Protein AF-A0A2G9HC98-F1 (afdb_monomer)

Secondary structure (DSSP, 8-state):
-HHHHHHHHHHHHHHTTTTSTT-HHHHHHHHHHHHHHHTTT-SSSS-TTHHHHHHHHH-SSS--HHHHHHHHHIIIIIHHHHHHHHHHHHHHHHHHH-PPPP-

Radius of gyration: 17.27 Å; Cα contacts (8 Å, |Δi|>4): 44; chains: 1; bounding box: 35×30×49 Å

Foldseek 3Di:
DVLVVLVVVLVVCVVQVVCDPPNVVLVVLSVVLNVLVCCVVDLPPDDPPNPVVVCVLCVDPDNDPSNVVSNVCCVPPVSVVVSVVSVVVNVVSCVVVDDDDDD

Mean predicted aligned error: 8.58 Å

Organism: NCBI:txid429701

Structure (mmCIF, N/CA/C/O backbone):
data_AF-A0A2G9HC98-F1
#
_entry.id   AF-A0A2G9HC98-F1
#
loop_
_atom_site.group_PDB
_atom_site.id
_atom_site.type_symbol
_atom_site.label_atom_id
_atom_site.label_alt_id
_atom_site.label_comp_id
_atom_site.label_asym_id
_atom_site.label_entity_id
_atom_site.label_seq_id
_atom_site.pdbx_PDB_ins_code
_atom_site.Cartn_x
_atom_site.Cartn_y
_atom_site.Cartn_z
_atom_site.occupancy
_atom_site.B_iso_or_equiv
_atom_site.auth_seq_id
_atom_site.auth_comp_id
_atom_site.auth_asym_id
_atom_site.auth_atom_id
_atom_site.pdbx_PDB_model_num
ATOM 1 N N . MET A 1 1 ? 15.603 1.946 7.201 1.00 75.38 1 MET A N 1
ATOM 2 C CA . MET A 1 1 ? 14.871 2.306 8.443 1.00 75.38 1 MET A CA 1
ATOM 3 C C . MET A 1 1 ? 13.346 2.268 8.303 1.00 75.38 1 MET A C 1
ATOM 5 O O . MET A 1 1 ? 12.687 1.988 9.294 1.00 75.38 1 MET A O 1
ATOM 9 N N . MET A 1 2 ? 12.775 2.465 7.104 1.00 84.81 2 MET A N 1
ATOM 10 C CA . MET A 1 2 ? 11.320 2.380 6.870 1.00 84.81 2 MET A CA 1
ATOM 11 C C . MET A 1 2 ? 10.716 1.009 7.234 1.00 84.81 2 MET A C 1
ATOM 13 O O . MET A 1 2 ? 9.773 0.953 8.015 1.00 84.81 2 MET A O 1
ATOM 17 N N . VAL A 1 3 ? 11.290 -0.093 6.733 1.00 83.12 3 VAL A N 1
ATOM 18 C CA . VAL A 1 3 ? 10.773 -1.458 6.971 1.00 83.12 3 VAL A CA 1
ATOM 19 C C . VAL A 1 3 ? 10.808 -1.839 8.455 1.00 83.12 3 VAL A C 1
ATOM 21 O O . VAL A 1 3 ? 9.842 -2.392 8.969 1.00 83.12 3 VAL A O 1
ATOM 24 N N . LEU A 1 4 ? 11.875 -1.475 9.175 1.00 86.12 4 LEU A N 1
ATOM 25 C CA . LEU A 1 4 ? 11.968 -1.692 10.623 1.00 86.12 4 LEU A CA 1
ATOM 26 C C . LEU A 1 4 ? 10.837 -0.973 11.374 1.00 86.12 4 LEU A C 1
ATOM 28 O O . LEU A 1 4 ? 10.146 -1.581 12.186 1.00 86.12 4 LEU A O 1
ATOM 32 N N . MET A 1 5 ? 10.614 0.310 11.073 1.00 87.81 5 MET A N 1
ATOM 33 C CA . MET A 1 5 ? 9.537 1.085 11.697 1.00 87.81 5 MET A CA 1
ATOM 34 C C . MET A 1 5 ? 8.157 0.535 11.342 1.00 87.81 5 MET A C 1
ATOM 36 O O . MET A 1 5 ? 7.258 0.545 12.177 1.00 87.81 5 MET A O 1
ATOM 40 N N . MET A 1 6 ? 7.995 0.008 10.131 1.00 88.00 6 MET A N 1
ATOM 41 C CA . MET A 1 6 ? 6.770 -0.653 9.700 1.00 88.00 6 MET A CA 1
ATOM 42 C C . MET A 1 6 ? 6.507 -1.939 10.490 1.00 88.00 6 MET A C 1
ATOM 44 O O . MET A 1 6 ? 5.393 -2.130 10.968 1.00 88.00 6 MET A O 1
ATOM 48 N N . ILE A 1 7 ? 7.526 -2.775 10.709 1.00 88.12 7 ILE A N 1
ATOM 49 C CA . ILE A 1 7 ? 7.415 -3.973 11.557 1.00 88.12 7 ILE A CA 1
ATOM 50 C C . ILE A 1 7 ? 6.998 -3.580 12.980 1.00 88.12 7 ILE A C 1
ATOM 52 O O . ILE A 1 7 ? 6.038 -4.133 13.518 1.00 88.12 7 ILE A O 1
ATOM 56 N N . LEU A 1 8 ? 7.655 -2.577 13.570 1.00 91.25 8 LEU A N 1
ATOM 57 C CA . LEU A 1 8 ? 7.300 -2.067 14.900 1.00 91.25 8 LEU A CA 1
ATOM 58 C C . LEU A 1 8 ? 5.876 -1.485 14.938 1.00 91.25 8 LEU A C 1
ATOM 60 O O . LEU A 1 8 ? 5.154 -1.666 15.919 1.00 91.25 8 LEU A O 1
ATOM 64 N N . HIS A 1 9 ? 5.440 -0.815 13.869 1.00 90.88 9 HIS A N 1
ATOM 65 C CA . HIS A 1 9 ? 4.088 -0.277 13.744 1.00 90.88 9 HIS A CA 1
ATOM 66 C C . HIS A 1 9 ? 3.031 -1.387 13.716 1.00 90.88 9 HIS A C 1
ATOM 68 O O . HIS A 1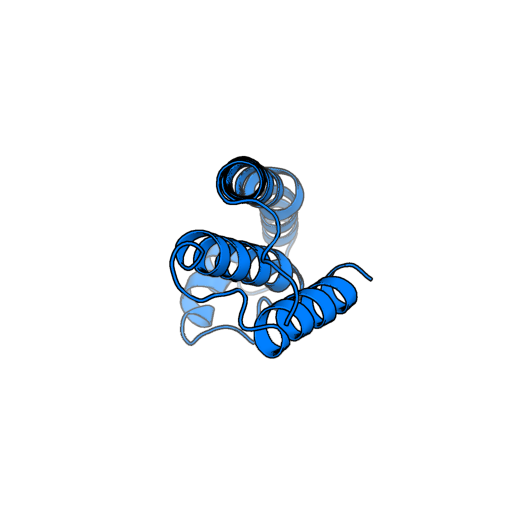 9 ? 2.058 -1.323 14.470 1.00 90.88 9 HIS A O 1
ATOM 74 N N . VAL A 1 10 ? 3.240 -2.424 12.902 1.00 90.06 10 VAL A N 1
ATOM 75 C CA . VAL A 1 10 ? 2.357 -3.597 12.818 1.00 90.06 10 VAL A CA 1
ATOM 76 C C . VAL A 1 10 ? 2.282 -4.302 14.172 1.00 90.06 10 VAL A C 1
ATOM 78 O O . VAL A 1 10 ? 1.186 -4.572 14.664 1.00 90.06 10 VAL A O 1
ATOM 81 N N . PHE A 1 11 ? 3.430 -4.513 14.821 1.00 90.25 11 PHE A N 1
ATOM 82 C CA . PHE A 1 11 ? 3.507 -5.120 16.148 1.00 90.25 11 PHE A CA 1
ATOM 83 C C . PHE A 1 11 ? 2.716 -4.326 17.196 1.00 90.25 11 PHE A C 1
ATOM 85 O O . PHE A 1 11 ? 1.898 -4.890 17.923 1.00 90.25 11 PHE A O 1
ATOM 92 N N . ARG A 1 12 ? 2.872 -2.995 17.222 1.00 87.69 12 ARG A N 1
ATOM 93 C CA . ARG A 1 12 ? 2.099 -2.110 18.106 1.00 87.69 12 ARG A CA 1
ATOM 94 C C . ARG A 1 12 ? 0.594 -2.242 17.869 1.00 87.69 12 ARG A C 1
ATOM 96 O O . ARG A 1 12 ? -0.165 -2.329 18.833 1.00 87.69 12 ARG A O 1
ATOM 103 N N . VAL A 1 13 ? 0.140 -2.210 16.616 1.00 86.06 13 VAL A N 1
ATOM 104 C CA . VAL A 1 13 ? -1.293 -2.283 16.268 1.00 86.06 13 VAL A CA 1
ATOM 105 C C . VAL A 1 13 ? -1.891 -3.633 16.668 1.00 86.06 13 VAL A C 1
ATOM 107 O O . VAL A 1 13 ? -3.018 -3.675 17.167 1.00 86.06 13 VAL A O 1
ATOM 110 N N . TYR A 1 14 ? -1.117 -4.707 16.514 1.00 87.00 14 TYR A N 1
ATOM 111 C CA . TYR A 1 14 ? -1.507 -6.053 16.915 1.00 87.00 14 TYR A CA 1
ATOM 112 C C . TYR A 1 14 ? -1.633 -6.187 18.438 1.00 87.00 14 TYR A C 1
ATOM 114 O O . TYR A 1 14 ? -2.703 -6.551 18.926 1.00 87.00 14 TYR A O 1
ATOM 122 N N . LEU A 1 15 ? -0.597 -5.806 19.199 1.00 86.12 15 LEU A N 1
ATOM 123 C CA . LEU A 1 15 ? -0.615 -5.880 20.668 1.00 86.12 15 LEU A CA 1
ATOM 124 C C . LEU A 1 15 ? -1.699 -5.002 21.298 1.00 86.12 15 LEU A C 1
ATOM 126 O O . LEU A 1 15 ? -2.286 -5.364 22.310 1.00 86.12 15 LEU A O 1
ATOM 130 N N . THR A 1 16 ? -1.994 -3.852 20.691 1.00 81.62 16 THR A N 1
ATOM 131 C CA . THR A 1 16 ? -3.041 -2.947 21.184 1.00 81.62 16 THR A CA 1
ATOM 132 C C . THR A 1 16 ? -4.453 -3.346 20.735 1.00 81.62 16 THR A C 1
ATOM 134 O O . THR A 1 16 ? -5.403 -2.614 21.007 1.00 81.62 16 THR A O 1
ATOM 137 N N . GLY A 1 17 ? -4.619 -4.472 20.024 1.00 81.19 17 GLY A N 1
ATOM 138 C CA . GLY A 1 17 ? -5.923 -4.980 19.581 1.00 81.19 17 GLY A CA 1
ATOM 139 C C . GLY A 1 17 ? -6.687 -4.026 18.656 1.00 81.19 17 GLY A C 1
ATOM 140 O O . GLY A 1 17 ? -7.906 -4.137 18.503 1.00 81.19 17 GLY A O 1
ATOM 141 N N . ARG A 1 18 ? -5.994 -3.058 18.040 1.00 74.94 18 ARG A N 1
ATOM 142 C CA . ARG A 1 18 ? -6.623 -1.925 17.340 1.00 74.94 18 ARG A CA 1
ATOM 143 C C . ARG A 1 18 ? -7.246 -2.297 15.996 1.00 74.94 18 ARG A C 1
ATOM 145 O O . ARG A 1 18 ? -7.956 -1.464 15.443 1.00 74.94 18 ARG A O 1
ATOM 152 N N . PHE A 1 19 ? -7.032 -3.520 15.514 1.00 79.12 19 PHE A N 1
ATOM 153 C CA . PHE A 1 19 ? -7.586 -4.047 14.262 1.00 79.12 19 PHE A CA 1
ATOM 154 C C . PHE A 1 19 ? -9.070 -4.452 14.346 1.00 79.12 19 PHE A C 1
ATOM 156 O O . PHE A 1 19 ? -9.699 -4.649 13.311 1.00 79.12 19 PHE A O 1
ATOM 163 N N . LYS A 1 20 ? -9.643 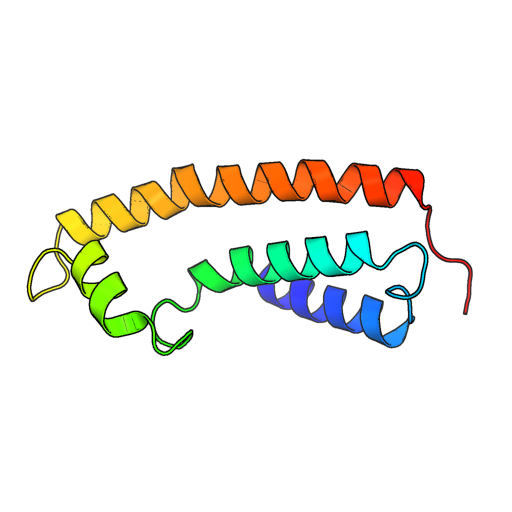-4.578 15.553 1.00 75.25 20 LYS A N 1
ATOM 164 C CA . LYS A 1 20 ? -11.053 -4.964 15.754 1.00 75.25 20 LYS A CA 1
ATOM 165 C C . LYS A 1 20 ? -12.031 -3.910 15.196 1.00 75.25 20 LYS A C 1
ATOM 167 O O . LYS A 1 20 ? -11.666 -2.738 15.052 1.00 75.25 20 LYS A O 1
ATOM 172 N N . LYS A 1 21 ? -13.286 -4.309 14.912 1.00 79.25 21 LYS A N 1
ATOM 173 C CA . LYS A 1 21 ? -14.367 -3.402 14.456 1.00 79.25 21 LYS A CA 1
ATOM 174 C C . LYS A 1 21 ? -14.387 -2.092 15.261 1.00 79.25 21 LYS A C 1
ATOM 176 O O . LYS A 1 21 ? -14.262 -2.149 16.485 1.00 79.25 21 LYS A O 1
ATOM 181 N N . PRO A 1 22 ? -14.555 -0.916 14.624 1.00 79.06 22 PRO A N 1
ATOM 182 C CA . PRO A 1 22 ? -14.819 -0.654 13.198 1.00 79.06 22 PRO A CA 1
ATOM 183 C C . PRO A 1 22 ? -13.559 -0.504 12.304 1.00 79.06 22 PRO A C 1
ATOM 185 O O . PRO A 1 22 ? -13.676 -0.076 11.156 1.00 79.06 22 PRO A O 1
ATOM 188 N N . ARG A 1 23 ? -12.355 -0.843 12.799 1.00 84.00 23 ARG A N 1
ATOM 189 C CA . ARG A 1 23 ? -11.050 -0.528 12.165 1.00 84.00 23 ARG A CA 1
ATOM 190 C C . ARG A 1 23 ? -10.471 -1.614 11.252 1.00 84.00 23 ARG A C 1
ATOM 192 O O . ARG A 1 23 ? -9.338 -1.485 10.789 1.00 84.00 23 A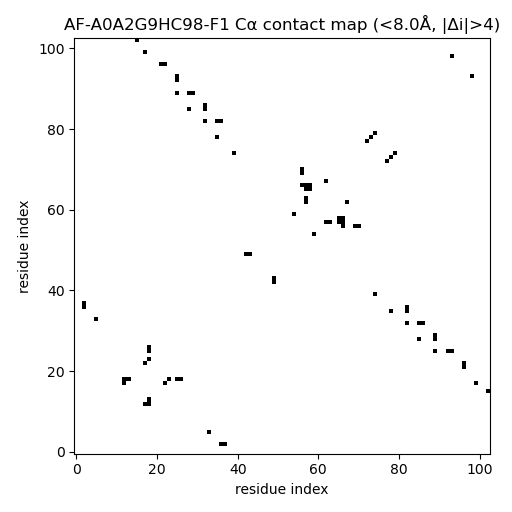RG A O 1
ATOM 199 N N . GLU A 1 24 ? -11.248 -2.643 10.933 1.00 85.19 24 GLU A N 1
ATOM 200 C CA . GLU A 1 24 ? -10.809 -3.777 10.103 1.00 85.19 24 GLU A CA 1
ATOM 201 C C . GLU A 1 24 ? -10.330 -3.326 8.714 1.00 85.19 24 GLU A C 1
ATOM 203 O O . GLU A 1 24 ? -9.304 -3.790 8.225 1.00 85.19 24 GLU A O 1
ATOM 208 N N . LEU A 1 25 ? -11.003 -2.344 8.105 1.00 85.38 25 LEU A N 1
ATOM 209 C CA . LEU A 1 25 ? -10.611 -1.818 6.793 1.00 85.38 25 LEU A CA 1
ATOM 210 C C . LEU A 1 25 ? -9.292 -1.029 6.838 1.00 85.38 25 LEU A C 1
ATOM 212 O O . LEU A 1 25 ? -8.529 -1.049 5.873 1.00 85.38 25 LEU A O 1
ATOM 216 N N . ILE A 1 26 ? -8.994 -0.358 7.957 1.00 87.81 26 ILE A N 1
ATOM 217 C CA . ILE A 1 26 ? -7.703 0.318 8.159 1.00 87.81 26 ILE A CA 1
ATOM 218 C C . ILE A 1 26 ? -6.608 -0.739 8.286 1.00 87.81 26 ILE A C 1
ATOM 220 O O . ILE A 1 26 ? -5.546 -0.614 7.692 1.00 87.81 26 ILE A O 1
ATOM 224 N N . TRP A 1 27 ? -6.879 -1.829 9.002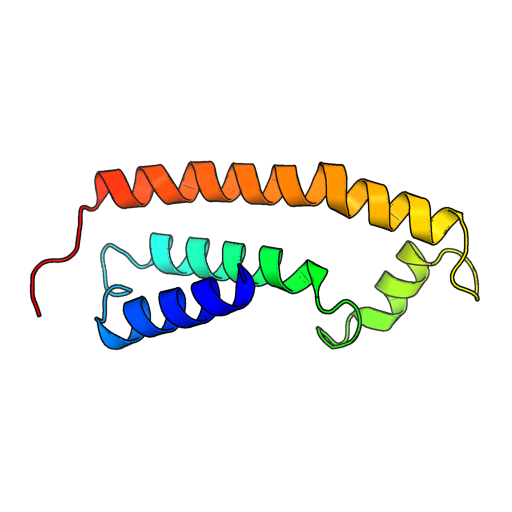 1.00 88.88 27 TRP A N 1
ATOM 225 C CA . TRP A 1 27 ? -5.932 -2.932 9.108 1.00 88.88 27 TRP A CA 1
ATOM 226 C C . TRP A 1 27 ? -5.615 -3.556 7.744 1.00 88.88 27 TRP A C 1
ATOM 228 O O . TRP A 1 27 ? -4.445 -3.674 7.387 1.00 88.88 27 TRP 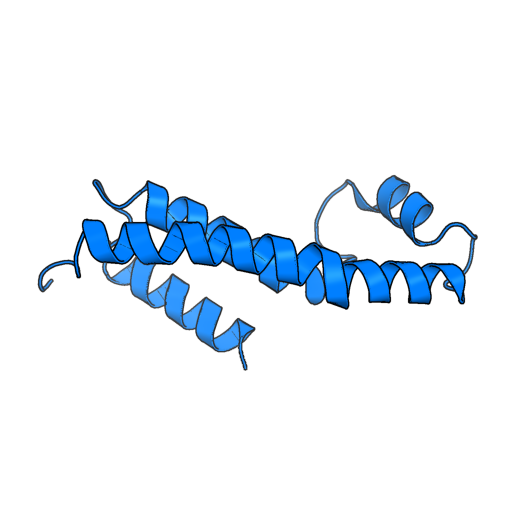A O 1
ATOM 238 N N . VAL A 1 28 ? -6.638 -3.877 6.947 1.00 89.44 28 VAL A N 1
ATOM 239 C CA . VAL A 1 28 ? -6.453 -4.458 5.607 1.00 89.44 28 VAL A CA 1
ATOM 240 C C . VAL A 1 28 ? -5.655 -3.521 4.698 1.00 89.44 28 VAL A C 1
ATOM 242 O O . VAL A 1 28 ? -4.685 -3.949 4.078 1.00 89.44 28 VAL A O 1
ATOM 245 N N . THR A 1 29 ? -6.003 -2.233 4.655 1.00 88.88 29 THR A N 1
ATOM 246 C CA . THR A 1 29 ? -5.261 -1.248 3.845 1.00 88.88 29 THR A CA 1
ATOM 247 C C . THR A 1 29 ? -3.817 -1.063 4.330 1.00 88.88 29 THR A C 1
ATOM 249 O O . THR A 1 29 ? -2.912 -0.919 3.508 1.00 88.88 29 THR A O 1
ATOM 252 N N . GLY A 1 30 ? -3.564 -1.159 5.639 1.00 88.88 30 GLY A N 1
ATOM 253 C CA . GLY A 1 30 ? -2.217 -1.154 6.218 1.00 88.88 30 GLY A CA 1
ATOM 254 C C . GLY A 1 30 ? -1.380 -2.381 5.839 1.00 88.88 30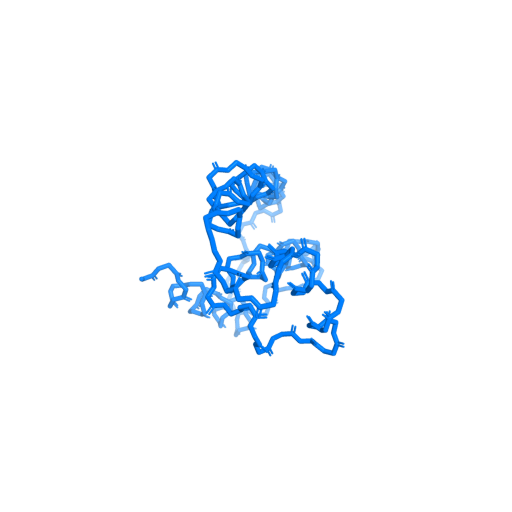 GLY A C 1
ATOM 255 O O . GLY A 1 30 ? -0.200 -2.240 5.521 1.00 88.88 30 GLY A O 1
ATOM 256 N N . VAL A 1 31 ? -1.981 -3.575 5.803 1.00 89.88 31 VAL A N 1
ATOM 257 C CA . VAL A 1 31 ? -1.308 -4.800 5.331 1.00 89.88 31 VAL A CA 1
ATOM 258 C C . VAL A 1 31 ? -0.949 -4.683 3.848 1.00 89.88 31 VAL A C 1
ATOM 260 O O . VAL A 1 31 ? 0.169 -5.022 3.467 1.00 89.88 31 VAL A O 1
ATOM 263 N N . VAL A 1 32 ? -1.843 -4.136 3.018 1.00 89.00 32 VAL A N 1
ATOM 264 C CA . VAL A 1 32 ? -1.565 -3.895 1.591 1.00 89.00 32 VAL A CA 1
ATOM 265 C C . VAL A 1 32 ? -0.386 -2.931 1.408 1.00 89.00 32 VAL A C 1
ATOM 267 O O . VAL A 1 32 ? 0.526 -3.220 0.636 1.00 89.00 32 VAL A O 1
ATOM 270 N N . LEU A 1 33 ? -0.344 -1.829 2.165 1.00 89.00 33 LEU A N 1
ATOM 271 C CA . LEU A 1 33 ? 0.790 -0.893 2.166 1.00 89.00 33 LEU A CA 1
ATOM 272 C C . LEU A 1 33 ? 2.103 -1.552 2.620 1.00 89.00 33 LEU A C 1
ATOM 274 O O . LEU A 1 33 ? 3.172 -1.248 2.082 1.00 89.00 33 LEU A O 1
ATOM 278 N N . ALA A 1 34 ? 2.032 -2.474 3.584 1.00 88.12 34 ALA A N 1
ATOM 279 C CA . ALA A 1 34 ? 3.200 -3.203 4.059 1.00 88.12 34 ALA A CA 1
ATOM 280 C C . ALA A 1 34 ? 3.764 -4.158 3.002 1.00 88.12 34 ALA A C 1
ATOM 282 O O . ALA A 1 34 ? 4.978 -4.199 2.797 1.00 88.12 34 ALA A O 1
ATOM 283 N N . VAL A 1 35 ? 2.889 -4.865 2.283 1.00 85.19 35 VAL A N 1
ATOM 284 C CA . VAL A 1 35 ? 3.281 -5.726 1.160 1.00 85.19 35 VAL A CA 1
ATOM 285 C C . VAL A 1 35 ? 3.893 -4.893 0.035 1.00 85.19 35 VAL A C 1
ATOM 287 O O . VAL A 1 35 ? 4.984 -5.224 -0.415 1.00 85.19 35 VAL A O 1
ATOM 290 N N . LEU A 1 36 ? 3.272 -3.771 -0.346 1.00 85.00 36 LEU A N 1
ATOM 291 C CA . LEU A 1 36 ? 3.796 -2.861 -1.377 1.00 85.00 36 LEU A CA 1
ATOM 292 C C . LEU A 1 36 ? 5.196 -2.332 -1.050 1.00 85.00 36 LEU A C 1
ATOM 294 O O . LEU A 1 36 ? 6.050 -2.228 -1.928 1.00 85.00 36 LEU A O 1
ATOM 298 N N . THR A 1 37 ? 5.449 -2.037 0.224 1.00 83.56 37 THR A N 1
ATOM 299 C CA . THR A 1 37 ? 6.769 -1.602 0.693 1.00 83.56 37 THR A CA 1
ATOM 300 C C . THR A 1 37 ? 7.786 -2.750 0.647 1.00 83.56 37 THR A C 1
ATOM 302 O O . THR A 1 37 ? 8.941 -2.542 0.274 1.00 83.56 37 THR A O 1
ATOM 305 N N . ALA A 1 38 ? 7.372 -3.969 1.009 1.00 79.81 38 ALA A N 1
ATOM 306 C CA . ALA A 1 38 ? 8.227 -5.156 1.002 1.00 79.81 38 ALA A CA 1
ATOM 307 C C . ALA A 1 38 ? 8.548 -5.667 -0.414 1.00 79.81 38 ALA A C 1
ATOM 309 O O . ALA A 1 38 ? 9.626 -6.226 -0.617 1.00 79.81 38 ALA A O 1
ATOM 310 N N . SER A 1 39 ? 7.676 -5.420 -1.400 1.00 73.88 39 SER A N 1
ATOM 311 C CA . SER A 1 39 ? 7.891 -5.777 -2.811 1.00 73.88 39 SER A CA 1
ATOM 312 C C . SER A 1 39 ? 9.181 -5.193 -3.401 1.00 73.88 39 SER A C 1
ATOM 314 O O . SER A 1 39 ? 9.707 -5.748 -4.360 1.00 73.88 39 SER A O 1
ATOM 316 N N . PHE A 1 40 ? 9.740 -4.128 -2.814 1.00 63.19 40 PHE A N 1
ATOM 317 C CA . PHE A 1 40 ? 11.047 -3.596 -3.213 1.00 63.19 40 PHE A CA 1
ATOM 318 C C . PHE A 1 40 ? 12.252 -4.388 -2.710 1.00 63.19 40 PHE A C 1
ATOM 320 O O . PHE A 1 40 ? 13.319 -4.320 -3.315 1.00 63.19 40 PHE A O 1
ATOM 327 N N . GLY A 1 41 ? 12.109 -5.103 -1.596 1.00 62.66 41 GLY A N 1
ATOM 328 C CA . GLY A 1 41 ? 13.218 -5.817 -0.966 1.00 62.66 41 GLY A CA 1
ATOM 329 C C . GLY A 1 41 ? 13.382 -7.253 -1.448 1.00 62.66 41 GLY A C 1
ATOM 330 O O . GLY A 1 41 ? 14.427 -7.849 -1.205 1.00 62.66 41 GLY A O 1
ATOM 331 N N . VAL A 1 42 ? 12.353 -7.830 -2.078 1.00 56.06 42 VAL A N 1
ATOM 332 C CA . VAL A 1 42 ? 12.271 -9.278 -2.297 1.00 56.06 42 VAL A CA 1
ATOM 333 C C . VAL A 1 42 ? 11.544 -9.603 -3.611 1.00 56.06 42 VAL A C 1
ATOM 335 O O . VAL A 1 42 ? 10.347 -9.884 -3.596 1.00 56.06 42 VAL A O 1
ATOM 338 N N . PRO A 1 43 ? 12.241 -9.603 -4.761 1.00 53.75 43 PRO A N 1
ATOM 339 C CA . PRO A 1 43 ? 11.687 -10.144 -6.002 1.00 53.75 43 PRO A CA 1
ATOM 340 C C . PRO A 1 43 ? 11.643 -11.682 -5.997 1.00 53.75 43 PRO A C 1
ATOM 342 O O . PRO A 1 43 ? 10.772 -12.270 -6.621 1.00 53.75 43 PRO A O 1
ATOM 345 N N . GLU A 1 44 ? 12.578 -12.332 -5.293 1.00 46.19 44 GLU A N 1
ATOM 346 C CA . GLU A 1 44 ? 12.818 -13.782 -5.419 1.00 46.19 44 GLU A CA 1
ATOM 347 C C . GLU A 1 44 ? 12.141 -14.638 -4.333 1.00 46.19 44 GLU A C 1
ATOM 349 O O . GLU A 1 44 ? 11.846 -15.801 -4.579 1.00 46.19 44 GLU A O 1
ATOM 354 N N . ALA A 1 45 ? 11.860 -14.102 -3.138 1.00 46.59 45 ALA A N 1
ATOM 355 C CA . ALA A 1 45 ? 11.326 -14.914 -2.029 1.00 46.59 45 ALA A CA 1
ATOM 356 C C . ALA A 1 45 ? 9.795 -14.861 -1.870 1.00 46.59 45 ALA A C 1
ATOM 358 O O . ALA A 1 45 ? 9.254 -15.456 -0.938 1.00 46.59 45 ALA A O 1
ATOM 359 N N . ILE A 1 46 ? 9.079 -14.161 -2.758 1.00 54.81 46 ILE A N 1
ATOM 360 C CA . ILE A 1 46 ? 7.618 -14.066 -2.709 1.00 54.81 46 ILE A CA 1
ATOM 361 C C . ILE A 1 46 ? 7.035 -14.791 -3.921 1.00 54.81 46 ILE A C 1
ATOM 363 O O . ILE A 1 46 ? 7.043 -14.286 -5.036 1.00 54.81 46 ILE A O 1
ATOM 367 N N . LEU A 1 47 ? 6.432 -15.941 -3.629 1.00 44.94 47 LEU A N 1
ATOM 368 C CA . LEU A 1 47 ? 5.477 -16.673 -4.455 1.00 44.94 47 LEU A CA 1
ATOM 369 C C . LEU A 1 47 ? 6.022 -17.491 -5.637 1.00 44.94 47 LEU A C 1
ATOM 371 O O . LEU A 1 47 ? 6.710 -17.021 -6.532 1.00 44.94 47 LEU A O 1
ATOM 375 N N . VAL A 1 48 ? 5.466 -18.699 -5.703 1.00 52.72 48 VAL A N 1
ATOM 376 C CA . VAL A 1 48 ? 5.235 -19.636 -6.821 1.00 52.72 48 VAL A CA 1
ATOM 377 C C . VAL A 1 48 ? 5.021 -19.011 -8.230 1.00 52.72 48 VAL A C 1
ATOM 379 O O . VAL A 1 48 ? 5.072 -19.720 -9.227 1.00 52.72 48 VAL A O 1
ATOM 382 N N . ILE A 1 49 ? 4.824 -17.692 -8.343 1.00 52.34 49 ILE A N 1
ATOM 383 C CA . ILE A 1 49 ? 4.612 -16.899 -9.572 1.00 52.34 49 ILE A CA 1
ATOM 384 C C . ILE A 1 49 ? 5.941 -16.392 -10.191 1.00 52.34 49 ILE A C 1
ATOM 386 O O . ILE A 1 49 ? 5.940 -15.788 -11.263 1.00 52.34 49 ILE A O 1
ATOM 390 N N . GLY A 1 50 ? 7.090 -16.648 -9.554 1.00 54.28 50 GLY A N 1
ATOM 391 C CA . GLY A 1 50 ? 8.398 -16.140 -9.990 1.00 54.28 50 GLY A CA 1
ATOM 392 C C . GLY A 1 50 ? 8.790 -16.499 -11.430 1.00 54.28 50 GLY A C 1
ATOM 393 O O . GLY A 1 50 ? 9.332 -15.654 -12.131 1.00 54.28 50 GLY A O 1
ATOM 394 N N . SER A 1 51 ? 8.468 -17.697 -11.922 1.00 59.19 51 SER A N 1
ATOM 395 C CA . SER A 1 51 ? 8.932 -18.154 -13.242 1.00 59.19 51 SER A CA 1
ATOM 396 C C . SER A 1 51 ? 8.422 -17.299 -14.424 1.00 59.19 51 SER A C 1
ATOM 398 O O . SER A 1 51 ? 9.258 -16.746 -15.135 1.00 59.19 51 SER A O 1
ATOM 400 N N . PRO A 1 52 ? 7.104 -17.081 -14.627 1.00 62.25 52 PRO A N 1
ATOM 401 C CA . PRO A 1 52 ? 6.616 -16.247 -15.733 1.00 62.25 52 PRO A CA 1
ATOM 402 C C . PRO A 1 52 ? 6.820 -14.740 -15.509 1.00 62.25 52 PRO A C 1
ATOM 404 O O . PRO A 1 52 ? 7.006 -13.988 -16.464 1.00 62.25 52 PRO A O 1
ATOM 407 N N . LEU A 1 53 ? 6.786 -14.270 -14.255 1.00 60.06 53 LEU A N 1
ATOM 408 C CA . LEU A 1 53 ? 6.933 -12.845 -13.945 1.00 60.06 53 LEU A CA 1
ATOM 409 C C . LEU A 1 53 ? 8.378 -12.375 -14.150 1.00 60.06 53 LEU A C 1
ATOM 411 O O . LEU A 1 53 ? 8.602 -11.284 -14.674 1.00 60.06 53 LEU A O 1
ATOM 415 N N . VAL A 1 54 ? 9.358 -13.204 -13.776 1.00 60.94 54 VAL A N 1
ATOM 416 C CA . VAL A 1 54 ? 10.778 -12.928 -14.016 1.00 60.94 54 VAL A CA 1
ATOM 417 C C . VAL A 1 54 ? 11.088 -12.999 -15.506 1.00 60.94 54 VAL A C 1
ATOM 419 O O . VAL A 1 54 ? 11.873 -12.185 -15.967 1.00 60.94 54 VAL A O 1
ATOM 422 N N . GLU A 1 55 ? 10.446 -13.870 -16.283 1.00 65.00 55 GLU A N 1
ATOM 423 C CA . GLU A 1 55 ? 10.617 -13.902 -17.742 1.00 65.00 55 GLU A CA 1
ATOM 424 C C . GLU A 1 55 ? 10.030 -12.651 -18.421 1.00 65.00 55 GLU A C 1
ATOM 426 O O . GLU A 1 55 ? 10.696 -12.017 -19.242 1.00 65.00 55 GLU A O 1
ATOM 431 N N . LEU A 1 56 ? 8.852 -12.195 -17.977 1.00 68.69 56 LEU A N 1
ATOM 432 C CA . LEU A 1 56 ? 8.250 -10.933 -18.420 1.00 68.69 56 LEU A CA 1
ATOM 433 C C . LEU A 1 56 ? 9.094 -9.704 -18.034 1.00 68.69 56 LEU A C 1
ATOM 435 O O . LEU A 1 56 ? 9.173 -8.738 -18.794 1.00 68.69 56 LEU A O 1
ATOM 439 N N . LEU A 1 57 ? 9.724 -9.708 -16.857 1.00 65.81 57 LEU A N 1
ATOM 440 C CA . LEU A 1 57 ? 10.568 -8.607 -16.376 1.00 65.81 57 LEU A CA 1
ATOM 441 C C . LEU A 1 57 ? 11.984 -8.629 -16.966 1.00 65.81 57 LEU A C 1
ATOM 443 O O . LEU A 1 57 ? 12.555 -7.567 -17.220 1.00 65.81 57 LEU A O 1
ATOM 447 N N . ARG A 1 58 ? 12.564 -9.819 -17.156 1.00 63.62 58 ARG A N 1
ATOM 448 C CA . ARG A 1 58 ? 13.949 -10.009 -17.600 1.00 63.62 58 ARG A CA 1
ATOM 449 C C . ARG A 1 58 ? 14.070 -9.928 -19.119 1.00 63.62 58 ARG A C 1
ATOM 451 O O . ARG A 1 58 ? 15.119 -9.480 -19.572 1.00 63.62 58 ARG A O 1
ATOM 458 N N . GLU A 1 59 ? 13.014 -10.264 -19.874 1.00 64.88 59 GLU A N 1
ATOM 459 C CA . GLU A 1 59 ? 12.894 -10.246 -21.352 1.00 64.88 59 GLU A CA 1
ATOM 460 C C . GLU A 1 59 ? 13.932 -11.104 -22.108 1.00 64.88 59 GLU A C 1
ATOM 462 O O . GLU A 1 59 ? 13.659 -11.605 -23.191 1.00 64.88 59 GLU A O 1
ATOM 467 N N . SER A 1 60 ? 15.112 -11.319 -21.533 1.00 58.72 60 SER A N 1
ATOM 468 C CA . SER A 1 60 ? 16.225 -12.091 -22.061 1.00 58.72 60 SER A CA 1
ATOM 469 C C . SER A 1 60 ? 16.753 -13.051 -20.990 1.00 58.72 60 SER A C 1
ATOM 471 O O . SER A 1 60 ? 16.495 -12.883 -19.798 1.00 58.72 60 SER A O 1
ATOM 473 N N . ALA A 1 61 ? 17.513 -14.069 -21.398 1.00 65.12 61 ALA A N 1
ATOM 474 C CA . ALA A 1 61 ? 18.053 -15.090 -20.494 1.00 65.12 61 ALA A CA 1
ATOM 475 C C . ALA A 1 61 ? 19.011 -14.538 -19.407 1.00 65.12 61 ALA A C 1
ATOM 477 O O . ALA A 1 61 ? 19.308 -15.236 -18.439 1.00 65.12 61 ALA A O 1
ATOM 478 N N . SER A 1 62 ? 19.474 -13.286 -19.533 1.00 68.50 62 SER A N 1
ATOM 479 C CA . SER A 1 62 ? 20.376 -12.613 -18.590 1.00 68.50 62 SER A CA 1
ATOM 480 C C . SER A 1 62 ? 19.828 -11.246 -18.165 1.00 68.50 62 SER A C 1
ATOM 482 O O . SER A 1 62 ? 19.100 -10.594 -18.907 1.00 68.50 62 SER A O 1
ATOM 484 N N . VAL A 1 63 ? 20.154 -10.797 -16.951 1.00 74.00 63 VAL A N 1
ATOM 485 C CA . VAL A 1 63 ? 19.709 -9.495 -16.426 1.00 74.00 63 VAL A CA 1
ATOM 486 C C . VAL A 1 63 ? 20.437 -8.384 -17.192 1.00 74.00 63 VAL A C 1
ATOM 488 O O . VAL A 1 63 ? 21.651 -8.237 -17.062 1.00 74.00 63 VAL A O 1
ATOM 491 N N . GLY A 1 64 ? 19.710 -7.629 -18.021 1.00 74.44 64 GLY A N 1
ATOM 492 C CA . GLY A 1 64 ? 20.285 -6.653 -18.954 1.00 74.44 64 GLY A CA 1
ATOM 493 C C . GLY A 1 64 ? 19.746 -5.228 -18.792 1.00 74.44 64 GLY A C 1
ATOM 494 O O . GLY A 1 64 ? 19.001 -4.922 -17.861 1.00 74.44 64 GLY A O 1
ATOM 495 N N . GLN A 1 65 ? 20.095 -4.347 -19.738 1.00 79.56 65 GLN A N 1
ATOM 496 C CA . GLN A 1 65 ? 19.659 -2.940 -19.741 1.00 79.56 65 GLN A CA 1
ATOM 497 C C . GLN A 1 65 ? 18.129 -2.787 -19.754 1.00 79.56 65 GLN A C 1
ATOM 499 O O . GLN A 1 65 ? 17.591 -1.989 -18.990 1.00 79.56 65 GLN A O 1
ATOM 504 N N . SER A 1 66 ? 17.414 -3.600 -20.543 1.00 78.88 66 SER A N 1
ATOM 505 C CA . SER A 1 66 ? 15.941 -3.577 -20.575 1.00 78.88 66 SER A CA 1
ATOM 506 C C . SER A 1 66 ? 15.333 -3.888 -19.201 1.00 78.88 66 SER A C 1
ATOM 508 O O . SER A 1 66 ? 14.434 -3.188 -18.730 1.00 78.88 66 SER A O 1
ATOM 510 N N . THR A 1 67 ? 15.886 -4.884 -18.502 1.00 77.06 67 THR A N 1
ATOM 511 C CA . THR A 1 67 ? 15.470 -5.250 -17.147 1.00 77.06 67 THR A CA 1
ATOM 512 C C . THR A 1 67 ? 15.651 -4.070 -16.190 1.00 77.06 67 THR A C 1
ATOM 514 O O . THR A 1 67 ? 14.726 -3.722 -15.458 1.00 77.06 67 THR A O 1
ATOM 517 N N . LEU A 1 68 ? 16.802 -3.390 -16.247 1.00 80.62 68 LEU A N 1
ATOM 518 C CA . LEU A 1 68 ? 17.099 -2.227 -15.408 1.00 80.62 68 LEU A CA 1
ATOM 519 C C . LEU A 1 68 ? 16.113 -1.077 -15.651 1.00 80.62 68 LEU A C 1
ATOM 521 O O . LEU A 1 68 ? 15.579 -0.523 -14.691 1.00 80.62 68 LEU A O 1
ATOM 525 N N . THR A 1 69 ? 15.808 -0.752 -16.910 1.00 83.69 69 THR A N 1
ATOM 526 C CA . THR A 1 69 ? 14.841 0.306 -17.243 1.00 83.69 69 THR A CA 1
ATOM 527 C C . THR A 1 69 ? 13.426 -0.030 -16.761 1.00 83.69 69 THR A C 1
ATOM 529 O O . THR A 1 69 ? 12.740 0.847 -16.231 1.00 83.69 69 THR A O 1
ATOM 532 N N . ARG A 1 70 ? 12.991 -1.295 -16.862 1.00 79.69 70 ARG A N 1
ATOM 533 C CA . ARG A 1 70 ? 11.684 -1.747 -16.346 1.00 79.69 70 ARG A CA 1
ATOM 534 C C . ARG A 1 70 ? 11.620 -1.676 -14.820 1.00 79.69 70 ARG A C 1
ATOM 536 O O . ARG A 1 70 ? 10.660 -1.126 -14.284 1.00 79.69 70 ARG A O 1
ATOM 543 N N . PHE A 1 71 ? 12.653 -2.149 -14.119 1.00 79.88 71 PHE A N 1
ATOM 544 C CA . PHE A 1 71 ? 12.745 -2.030 -12.658 1.00 79.88 71 PHE A CA 1
ATOM 545 C C . PHE A 1 71 ? 12.765 -0.568 -12.200 1.00 79.88 71 PHE A C 1
ATOM 547 O O . PHE A 1 71 ? 12.061 -0.213 -11.255 1.00 79.88 71 PHE A O 1
ATOM 554 N N . TYR A 1 72 ? 13.511 0.293 -12.894 1.00 83.75 72 TYR A N 1
ATOM 555 C CA . TYR A 1 72 ? 13.550 1.726 -12.612 1.00 83.75 72 TYR A CA 1
ATOM 556 C C . TYR A 1 72 ? 12.177 2.383 -12.802 1.00 83.75 72 TYR A C 1
ATOM 558 O O . TYR A 1 72 ? 11.725 3.119 -11.925 1.00 83.75 72 TYR A O 1
ATOM 566 N N . SER A 1 73 ? 11.476 2.083 -13.900 1.00 84.62 73 SER A N 1
ATOM 567 C CA . SER A 1 73 ? 10.128 2.604 -14.163 1.00 84.62 73 SER A CA 1
ATOM 568 C C . SER A 1 73 ? 9.114 2.120 -13.120 1.00 84.62 73 SER A C 1
ATOM 570 O O . SER A 1 73 ? 8.357 2.920 -12.564 1.00 84.62 73 SER A O 1
ATOM 572 N N . LEU A 1 74 ? 9.147 0.831 -12.766 1.00 83.31 74 LEU A N 1
ATOM 573 C CA . LEU A 1 74 ? 8.299 0.282 -11.709 1.00 83.31 74 LEU A CA 1
ATOM 574 C C . LEU A 1 74 ? 8.570 0.960 -10.357 1.00 83.31 74 LEU A C 1
ATOM 576 O O . LEU A 1 74 ? 7.621 1.272 -9.640 1.00 83.31 74 LEU A O 1
ATOM 580 N N . HIS A 1 75 ? 9.835 1.239 -10.028 1.00 82.62 75 HIS A N 1
ATOM 581 C CA . HIS A 1 75 ? 10.241 1.854 -8.759 1.00 82.62 75 HIS A CA 1
ATOM 582 C C . HIS A 1 75 ? 9.974 3.335 -8.634 1.00 82.62 75 HIS A C 1
ATOM 584 O O . HIS A 1 75 ? 9.591 3.788 -7.564 1.00 82.62 75 HIS A O 1
ATOM 590 N N . THR A 1 76 ? 10.206 4.096 -9.689 1.00 85.94 76 THR A N 1
ATOM 591 C CA . THR A 1 76 ? 10.111 5.555 -9.618 1.00 85.94 76 THR A CA 1
ATOM 592 C C . THR A 1 76 ? 8.726 6.064 -9.977 1.00 85.94 76 THR A C 1
ATOM 594 O O . THR A 1 76 ? 8.362 7.161 -9.563 1.00 85.94 76 THR A O 1
ATOM 597 N N . PHE A 1 77 ? 7.933 5.261 -10.691 1.00 88.31 77 PHE A N 1
ATOM 598 C CA . PHE A 1 77 ? 6.630 5.684 -11.182 1.00 88.31 77 PHE A CA 1
ATOM 599 C C . PHE A 1 77 ? 5.486 4.844 -10.614 1.00 88.31 77 PHE A C 1
ATOM 601 O O . PHE A 1 77 ? 4.660 5.352 -9.857 1.00 88.31 77 PHE A O 1
ATOM 608 N N . VAL A 1 78 ? 5.449 3.547 -10.927 1.00 86.44 78 VAL A N 1
ATOM 609 C CA . VAL A 1 78 ? 4.272 2.704 -10.649 1.00 86.44 78 VAL A CA 1
ATOM 610 C C . VAL A 1 78 ? 4.062 2.488 -9.151 1.00 86.44 78 VAL A C 1
ATOM 612 O O . VAL A 1 78 ? 2.972 2.720 -8.630 1.00 86.44 78 VAL A O 1
ATOM 615 N N . LEU A 1 79 ? 5.103 2.066 -8.436 1.00 83.94 79 LEU A N 1
ATOM 616 C CA . LEU A 1 79 ? 5.011 1.750 -7.011 1.00 83.94 79 LEU A CA 1
ATOM 617 C C . LEU A 1 79 ? 4.821 2.983 -6.115 1.00 83.94 79 LEU A C 1
ATOM 619 O O . LEU A 1 79 ? 3.994 2.903 -5.202 1.00 83.94 79 LEU A O 1
ATOM 623 N N . PRO A 1 80 ? 5.489 4.127 -6.353 1.00 88.44 80 PRO A N 1
ATOM 624 C CA . PRO A 1 80 ? 5.214 5.358 -5.621 1.00 88.44 80 PRO A CA 1
ATOM 625 C C . PRO A 1 80 ? 3.786 5.844 -5.834 1.00 88.44 80 PRO A C 1
ATOM 627 O O . PRO A 1 80 ? 3.133 6.227 -4.866 1.00 88.44 80 PRO A O 1
ATOM 630 N N . LEU A 1 81 ? 3.266 5.762 -7.064 1.00 92.12 81 LEU A N 1
ATOM 631 C CA . LEU A 1 81 ? 1.885 6.132 -7.363 1.00 92.12 81 LEU A CA 1
ATOM 632 C C . LEU A 1 81 ? 0.896 5.227 -6.622 1.00 92.12 81 LEU A C 1
ATOM 634 O O . LEU A 1 81 ? -0.017 5.717 -5.959 1.00 92.12 81 LEU A O 1
ATOM 638 N N . LEU A 1 82 ? 1.108 3.912 -6.676 1.00 89.69 82 LEU A N 1
ATOM 639 C CA . LEU A 1 82 ? 0.260 2.943 -5.990 1.00 89.69 82 LEU A CA 1
ATOM 640 C C . LEU A 1 82 ? 0.290 3.156 -4.470 1.00 89.69 82 LEU A C 1
ATOM 642 O O . LEU A 1 82 ? -0.754 3.239 -3.826 1.00 89.69 82 LEU A O 1
ATOM 646 N N . THR A 1 83 ? 1.484 3.337 -3.904 1.00 88.69 83 THR A N 1
ATOM 647 C CA . THR A 1 83 ? 1.671 3.620 -2.475 1.00 88.69 83 THR A CA 1
ATOM 648 C C . THR A 1 83 ? 0.989 4.926 -2.073 1.00 88.69 83 THR A C 1
ATOM 650 O O . THR A 1 83 ? 0.325 4.969 -1.039 1.00 88.69 83 THR A O 1
ATOM 653 N N . ALA A 1 84 ? 1.092 5.978 -2.891 1.00 91.56 84 ALA A N 1
ATOM 654 C CA . ALA A 1 84 ? 0.441 7.260 -2.641 1.00 91.56 84 ALA A CA 1
ATOM 655 C C . ALA A 1 84 ? -1.088 7.134 -2.642 1.00 91.56 84 ALA A C 1
ATOM 657 O O . ALA A 1 84 ? -1.737 7.641 -1.729 1.00 91.5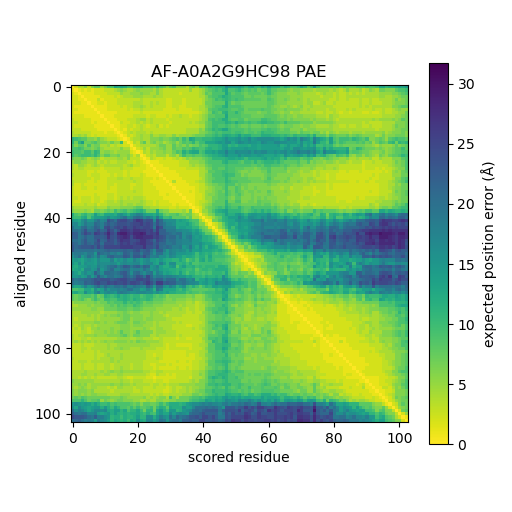6 84 ALA A O 1
ATOM 658 N N . VAL A 1 85 ? -1.669 6.410 -3.604 1.00 92.69 85 VAL A N 1
ATOM 659 C CA . VAL A 1 85 ? -3.119 6.164 -3.671 1.00 92.69 85 VAL A CA 1
ATOM 660 C C . VAL A 1 85 ? -3.613 5.431 -2.422 1.00 92.69 85 VAL A C 1
ATOM 662 O O . VAL A 1 85 ? -4.584 5.859 -1.796 1.00 92.69 85 VAL A O 1
ATOM 665 N N . PHE A 1 86 ? -2.924 4.367 -2.003 1.00 90.81 86 PHE A N 1
ATOM 666 C CA . PHE A 1 86 ? -3.296 3.641 -0.788 1.00 90.81 86 PHE A CA 1
ATOM 667 C C . PHE A 1 86 ? -3.083 4.475 0.482 1.00 90.81 86 PHE A C 1
ATOM 669 O O . PHE A 1 86 ? -3.926 4.430 1.375 1.00 90.81 86 PHE A O 1
ATOM 676 N N . MET A 1 87 ? -2.031 5.297 0.559 1.00 91.69 87 MET A N 1
ATOM 677 C CA . MET A 1 87 ? -1.828 6.249 1.661 1.00 91.69 87 MET A CA 1
ATOM 678 C C . MET A 1 87 ? -2.955 7.287 1.744 1.00 91.69 87 MET A C 1
ATOM 680 O O . MET A 1 87 ? -3.462 7.576 2.832 1.00 91.69 87 MET A O 1
ATOM 684 N N . LEU A 1 88 ? -3.381 7.821 0.598 1.00 91.81 88 LEU A N 1
ATOM 685 C CA . LEU A 1 88 ? -4.492 8.768 0.500 1.00 91.81 88 LEU A CA 1
ATOM 686 C C . LEU A 1 88 ? -5.827 8.144 0.903 1.00 91.81 88 LEU A C 1
ATOM 688 O O . LEU A 1 88 ? -6.693 8.861 1.388 1.00 91.81 88 LEU A O 1
ATOM 692 N N . MET A 1 89 ? -5.996 6.832 0.753 1.00 89.75 89 MET A N 1
ATOM 693 C CA . MET A 1 89 ? -7.151 6.109 1.290 1.00 89.75 89 MET A CA 1
ATOM 694 C C . MET A 1 89 ? -7.011 5.843 2.799 1.00 89.75 89 MET A C 1
ATOM 696 O O . MET A 1 89 ? -7.966 6.015 3.559 1.00 89.75 89 MET A O 1
ATOM 700 N N . TYR A 1 90 ? -5.809 5.478 3.246 1.00 88.81 90 TYR A N 1
ATOM 701 C CA . TYR A 1 90 ? -5.497 5.079 4.619 1.00 88.81 90 TYR A CA 1
ATOM 702 C C . TYR A 1 90 ? -5.666 6.223 5.630 1.00 88.81 90 TYR A C 1
ATOM 704 O O . TYR A 1 90 ? -6.337 6.068 6.656 1.00 88.81 90 TYR A O 1
ATOM 712 N N . PHE A 1 91 ? -5.108 7.405 5.346 1.00 89.69 91 PHE A N 1
ATOM 713 C CA . PHE A 1 91 ? -5.136 8.524 6.294 1.00 89.69 91 PHE A CA 1
ATOM 714 C C . PHE A 1 91 ? -6.546 9.053 6.600 1.00 89.69 91 PHE A C 1
ATOM 716 O O . PHE A 1 91 ? -6.860 9.225 7.782 1.00 89.69 91 PHE A O 1
ATOM 723 N N . PRO A 1 92 ? -7.434 9.300 5.619 1.00 88.69 92 PRO A N 1
ATOM 724 C CA . PRO A 1 92 ? -8.798 9.738 5.903 1.00 88.69 92 PRO A CA 1
ATOM 725 C C . PRO A 1 92 ? -9.586 8.731 6.736 1.00 88.69 92 PRO A C 1
ATOM 727 O O . PRO A 1 92 ? -10.368 9.142 7.591 1.00 88.69 92 PRO A O 1
ATOM 730 N N . MET A 1 93 ? -9.370 7.427 6.540 1.00 86.94 93 MET A N 1
ATOM 731 C CA . MET A 1 93 ? -10.027 6.399 7.352 1.00 86.94 93 MET A CA 1
ATOM 732 C C . MET A 1 93 ? -9.591 6.483 8.818 1.00 86.94 93 MET A C 1
ATOM 734 O O . MET A 1 93 ? -10.441 6.432 9.706 1.00 86.94 93 MET A O 1
ATOM 738 N N . ILE A 1 94 ? -8.301 6.722 9.079 1.00 85.75 94 ILE A N 1
ATOM 739 C CA . ILE A 1 94 ? -7.796 6.974 10.438 1.00 85.75 94 ILE A CA 1
ATOM 740 C C . ILE A 1 94 ? -8.416 8.240 11.031 1.00 85.75 94 ILE A C 1
ATOM 742 O O . ILE A 1 94 ? -8.853 8.228 12.181 1.00 85.75 94 ILE A O 1
ATOM 746 N N . ARG A 1 95 ? -8.500 9.328 10.254 1.00 85.94 95 ARG A N 1
ATOM 747 C CA . ARG A 1 95 ? -9.102 10.586 10.731 1.00 85.94 95 ARG A CA 1
ATOM 748 C C . ARG A 1 95 ? -10.584 10.426 11.064 1.00 85.94 95 ARG A C 1
ATOM 750 O O . ARG A 1 95 ? -11.035 11.009 12.042 1.00 85.94 95 ARG A O 1
ATOM 757 N N . LYS A 1 96 ? -11.325 9.624 10.293 1.00 83.75 96 LYS A N 1
ATOM 758 C CA . LYS A 1 96 ? -12.754 9.360 10.526 1.00 83.75 96 LYS A CA 1
ATOM 759 C C . LYS A 1 96 ? -13.018 8.488 11.754 1.00 83.75 96 LYS A C 1
ATOM 761 O O . LYS A 1 96 ? -14.016 8.699 12.428 1.00 83.75 96 LYS A O 1
ATOM 766 N N . GLN A 1 97 ? -12.166 7.502 12.030 1.00 76.81 97 GLN A N 1
ATOM 767 C CA . GLN A 1 97 ? -12.412 6.509 13.088 1.00 76.81 97 GLN A CA 1
ATOM 768 C C . GLN A 1 97 ? -11.737 6.843 14.428 1.00 76.81 97 GLN A C 1
ATOM 770 O O . GLN A 1 97 ? -11.976 6.149 15.418 1.00 76.81 97 GLN A O 1
ATOM 775 N N . GLY A 1 98 ? -10.930 7.908 14.470 1.00 72.00 98 GLY A N 1
ATOM 776 C CA . GLY A 1 98 ? -10.282 8.401 15.682 1.00 72.00 98 GLY A CA 1
ATOM 777 C C . GLY A 1 98 ? -9.203 7.464 16.239 1.00 72.00 98 GLY A C 1
ATOM 778 O O . GLY A 1 98 ? -9.006 6.329 15.796 1.00 72.00 98 GLY A O 1
ATOM 779 N N . ILE A 1 99 ? -8.466 7.956 17.237 1.00 69.19 99 ILE A N 1
ATOM 780 C CA . ILE A 1 99 ? -7.489 7.143 17.967 1.00 69.19 99 ILE A CA 1
ATOM 781 C C . ILE A 1 99 ? -8.257 6.255 18.948 1.00 69.19 99 ILE A C 1
ATOM 783 O O . ILE A 1 99 ? -9.114 6.725 19.690 1.00 69.19 99 ILE A O 1
ATOM 787 N N . SER A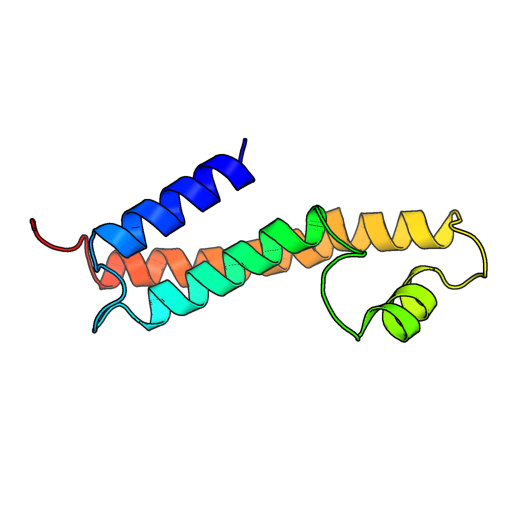 1 100 ? -7.962 4.955 18.924 1.00 60.78 100 SER A N 1
ATOM 788 C CA . SER A 1 100 ? -8.561 3.974 19.833 1.00 60.78 100 SER A CA 1
ATOM 789 C C . SER A 1 100 ? -8.336 4.391 21.290 1.00 60.78 100 SER A C 1
ATOM 791 O O . SER A 1 100 ? -7.226 4.807 21.625 1.00 60.78 100 SER A O 1
ATOM 793 N N . GLY A 1 101 ? -9.379 4.274 22.120 1.00 64.88 101 GLY A N 1
ATOM 794 C CA . G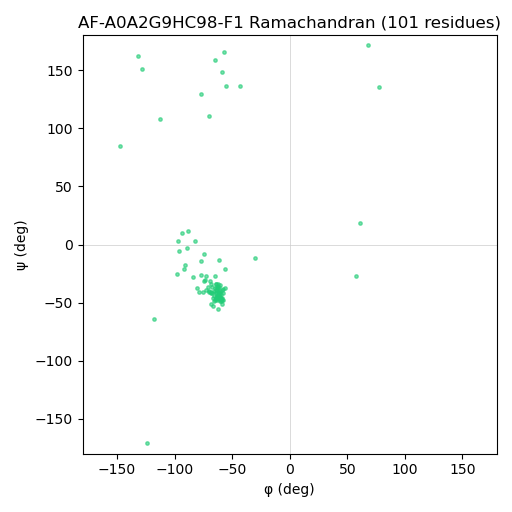LY A 1 101 ? -9.325 4.593 23.549 1.00 64.88 101 GLY A CA 1
ATOM 795 C C . GLY A 1 101 ? -8.252 3.802 24.316 1.00 64.88 101 GLY A C 1
ATOM 796 O O . GLY A 1 101 ? -7.688 2.849 23.764 1.00 64.88 101 GLY A O 1
ATOM 797 N N . PRO A 1 102 ? -7.932 4.224 25.554 1.00 67.69 102 PRO A N 1
ATOM 798 C CA . PRO A 1 102 ? -6.936 3.556 26.390 1.00 67.69 102 PRO A CA 1
ATOM 799 C C . PRO A 1 102 ? -7.310 2.086 26.636 1.00 67.69 102 PRO A C 1
ATOM 801 O O . PRO A 1 102 ? -8.491 1.736 26.612 1.00 67.69 102 PRO A O 1
ATOM 804 N N . LEU A 1 103 ? -6.274 1.252 26.785 1.00 58.09 103 LEU A N 1
ATOM 805 C CA . LEU A 1 103 ? -6.383 -0.180 27.085 1.00 58.09 103 LEU A CA 1
ATOM 806 C C . LEU A 1 103 ? -7.004 -0.414 28.463 1.00 58.09 103 LEU A C 1
ATOM 808 O O . LEU A 1 103 ? -6.670 0.374 29.378 1.00 58.09 103 LEU A O 1
#

InterPro domains:
  IPR005797 Cytochrome b/b6, N-terminal domain [PF00033] (41-98)
  IPR005797 Cytochrome b/b6, N-terminal domain [PS51002] (1-103)
  IPR016174 Di-haem cytochrome, transmembrane [SSF81342] (1-103)
  IPR027387 Cytochrome b/b6-like domain superfamily [G3DSA:1.20.810.10] (1-41)
  IPR027387 Cytochrome b/b6-like domain superfamily [G3DSA:1.20.810.10] (42-103)

Sequence (103 aa):
MMVLMMILHVFRVYLTGRFKKPRELIWVTGVVLAVLTASFGVPEAILVIGSPLVELLRESASVGQSTLTRFYSLHTFVLPLLTAVFMLMYFPMIRKQGISGPL

pLDDT: mean 78.04, std 12.56, range [44.94, 92.69]

Nearest PDB structures (foldseek):
  6rqf-assembly1_A  TM=8.640E-01  e=1.454E-09  Spinacia oleracea
  4h44-assembly1_A  TM=8.513E-01  e=1.659E-08  Nostoc sp. PCC 7120 = FACHB-418
  1q90-assembly1_B  TM=8.504E-01  e=1.485E-08  Chlamydomonas reinhardtii
  7zxy-assembly1_I  TM=8.518E-01  e=2.070E-08  Synechocystis sp. PCC 6803
  2e74-assembly1_A  TM=8.537E-01  e=3.405E-08  Mastigocladus laminosus

Solvent-accessible surface area (backbone atoms only — not comparable to full-atom values): 6131 Å² total; per-residue (Å²): 112,68,67,60,54,47,53,53,48,53,51,52,41,58,78,66,58,57,47,49,85,92,32,43,66,56,44,54,52,51,53,52,53,50,49,62,61,48,55,77,79,41,77,82,82,60,62,99,61,44,68,68,52,49,50,71,51,29,76,50,103,53,91,43,71,69,22,51,55,52,53,49,47,41,58,72,47,54,48,50,51,52,51,47,54,51,48,65,54,45,53,57,53,49,68,74,69,52,81,80,75,85,132